Protein AF-A0A2W7IE14-F1 (afdb_monomer_lite)

Sequence (173 aa):
MTRTLTLALAVLSLSACSGGDEFAPWGPRGVMAPEGSLTVSRITGGPATEPPLLPEPGNVWPVEEAPRATLMNPDQQDRAVSPRVGSSSPPPPLPEARPLSRTSPPVPPIANSPPAPRTEGRVLPGGGVITEGPPGAQTYITPGGGTGVAVPQGPTTILLGPDGQVRTVPTPR

pLDDT: mean 75.67, std 13.32, range [44.97, 95.06]

Secondary structure (DSSP, 8-state):
--SSHHHHHHHHGGGGGS---S--TTS-----PPTT-HHHHHHTT----PPPPPPPSS--SPPPPP-PPPTT-THHHHHHS-------PPPPPPPP-------PPPPPPPP-PPPPPP-TTPBPTTS-EEE---TT-EEEE-TTS-EEEEEEETTEEEEE-TTS-EEEEEPP-

Radius of gyration: 32.83 Å; chains: 1; bounding box: 91×40×80 Å

Foldseek 3Di:
DPVVVVVVVVVVVVVPPDDDQDDDPPGPPPPPPPPPPLVVCVVVVHDNDDPDDDDDPDPPDDDPDDDDQDPVHVVVVVVVDDPPPDDPDPDDPDPDDDPPPDDDPPDPPDPCDDPDDDQAQPAFDQGWGWHDDDVQKTWIAHPVRWIWIWGDDDQWIWTQTPVRDIDIGGDDD

Structure (mmCIF, N/CA/C/O backbone):
data_AF-A0A2W7IE14-F1
#
_entry.id   AF-A0A2W7IE14-F1
#
loop_
_atom_site.group_PDB
_atom_site.id
_atom_site.type_symbol
_atom_site.label_atom_id
_atom_site.label_alt_id
_atom_site.label_comp_id
_atom_site.label_asym_id
_atom_site.label_entity_id
_atom_site.label_seq_id
_atom_site.pdbx_PDB_ins_code
_atom_site.Cartn_x
_atom_site.Cartn_y
_atom_site.Cartn_z
_atom_site.occupancy
_atom_site.B_iso_or_equiv
_atom_site.auth_seq_id
_atom_site.auth_comp_id
_atom_site.auth_asym_id
_atom_site.auth_atom_id
_atom_site.pdbx_PDB_model_num
ATOM 1 N N . MET A 1 1 ? 69.626 -16.927 -28.308 1.00 56.31 1 MET A N 1
ATOM 2 C CA . MET A 1 1 ? 69.396 -16.342 -26.965 1.00 56.31 1 MET A CA 1
ATOM 3 C C . MET A 1 1 ? 68.306 -15.254 -26.984 1.00 56.31 1 MET A C 1
ATOM 5 O O . MET A 1 1 ? 68.447 -14.236 -26.332 1.00 56.31 1 MET A O 1
ATOM 9 N N . THR A 1 2 ? 67.197 -15.449 -27.707 1.00 53.47 2 THR A N 1
ATOM 10 C CA . THR A 1 2 ? 66.161 -14.405 -27.914 1.00 53.47 2 THR A CA 1
ATOM 11 C C . THR A 1 2 ? 64.746 -14.848 -27.531 1.00 53.47 2 THR A C 1
ATOM 13 O O . THR A 1 2 ? 63.824 -14.045 -27.568 1.00 53.47 2 THR A O 1
ATOM 16 N N . ARG A 1 3 ? 64.559 -16.112 -27.124 1.00 52.03 3 ARG A N 1
ATOM 17 C CA . ARG A 1 3 ? 63.240 -16.683 -26.791 1.00 52.03 3 ARG A CA 1
ATOM 18 C C . ARG A 1 3 ? 62.812 -16.502 -25.333 1.00 52.03 3 ARG A C 1
ATOM 20 O O . ARG A 1 3 ? 61.632 -16.620 -25.037 1.00 52.03 3 ARG A O 1
ATOM 27 N N . THR A 1 4 ? 63.736 -16.198 -24.428 1.00 53.97 4 THR A N 1
ATOM 28 C CA . THR A 1 4 ? 63.437 -16.011 -22.999 1.00 53.97 4 THR A CA 1
ATOM 29 C C . THR A 1 4 ? 62.889 -14.620 -22.675 1.00 53.97 4 THR A C 1
ATOM 31 O O . THR A 1 4 ? 62.187 -14.466 -21.683 1.00 53.97 4 THR A O 1
ATOM 34 N N . LEU A 1 5 ? 63.141 -13.616 -23.523 1.00 54.03 5 LEU A N 1
ATOM 35 C CA . LEU A 1 5 ? 62.709 -12.236 -23.268 1.00 54.03 5 LEU A CA 1
ATOM 36 C C . LEU A 1 5 ? 61.197 -12.033 -23.491 1.00 54.03 5 LEU A C 1
ATOM 38 O O . LEU A 1 5 ? 60.576 -11.198 -22.844 1.00 54.03 5 LEU A O 1
ATOM 42 N N . THR A 1 6 ? 60.585 -12.815 -24.382 1.00 54.84 6 THR A N 1
ATOM 43 C CA . THR A 1 6 ? 59.173 -12.647 -24.767 1.00 54.84 6 THR A CA 1
ATOM 44 C C . THR A 1 6 ? 58.202 -13.163 -23.702 1.00 54.84 6 THR A C 1
ATOM 46 O O . THR A 1 6 ? 57.079 -12.681 -23.609 1.00 54.84 6 THR A O 1
ATOM 49 N N . LEU A 1 7 ? 58.637 -14.109 -22.864 1.00 56.72 7 LEU A N 1
ATOM 50 C CA . LEU A 1 7 ? 57.785 -14.727 -21.843 1.00 56.72 7 LEU A CA 1
ATOM 51 C C . LEU A 1 7 ? 57.691 -13.868 -20.570 1.00 56.72 7 LEU A C 1
ATOM 53 O O . LEU A 1 7 ? 56.646 -13.836 -19.932 1.00 56.72 7 LEU A O 1
ATOM 57 N N . ALA A 1 8 ? 58.733 -13.092 -20.253 1.00 57.03 8 ALA A N 1
ATOM 58 C CA . ALA A 1 8 ? 58.720 -12.168 -19.116 1.00 57.03 8 ALA A CA 1
ATOM 59 C C . ALA A 1 8 ? 57.788 -10.958 -19.338 1.00 57.03 8 ALA A C 1
ATOM 61 O O . ALA A 1 8 ? 57.172 -10.472 -18.392 1.00 57.03 8 ALA A O 1
ATOM 62 N N . LEU A 1 9 ? 57.629 -10.503 -20.587 1.00 55.44 9 LEU A N 1
ATOM 63 C CA . LEU A 1 9 ? 56.775 -9.354 -20.913 1.00 55.44 9 LEU A CA 1
ATOM 64 C C . LEU A 1 9 ? 55.274 -9.699 -20.870 1.00 55.44 9 LEU A C 1
ATOM 66 O O . LEU A 1 9 ? 54.461 -8.850 -20.517 1.00 55.44 9 LEU A O 1
ATOM 70 N N . ALA A 1 10 ? 54.907 -10.948 -21.178 1.00 57.31 10 ALA A N 1
ATOM 71 C CA . ALA A 1 10 ? 53.517 -11.408 -21.136 1.00 57.31 10 ALA A CA 1
ATOM 72 C C . ALA A 1 10 ? 52.995 -11.627 -19.704 1.00 57.31 10 ALA A C 1
ATOM 74 O O . ALA A 1 10 ? 51.796 -11.526 -19.466 1.00 57.31 10 ALA A O 1
ATOM 75 N N . VAL A 1 11 ? 53.881 -11.899 -18.739 1.00 59.50 11 VAL A N 1
ATOM 76 C CA . VAL A 1 11 ? 53.487 -12.065 -17.330 1.00 59.50 11 VAL A CA 1
ATOM 77 C C . VAL A 1 11 ? 53.293 -10.709 -16.641 1.00 59.50 11 VAL A C 1
ATOM 79 O O . VAL A 1 11 ? 52.402 -10.583 -15.806 1.00 59.50 11 VAL A O 1
ATOM 82 N N . LEU A 1 12 ? 54.037 -9.663 -17.029 1.00 57.69 12 LEU A N 1
ATOM 83 C CA . LEU A 1 12 ? 53.848 -8.322 -16.454 1.00 57.69 12 LEU A CA 1
ATOM 84 C C . LEU A 1 12 ? 52.561 -7.620 -16.922 1.00 57.69 12 LEU A C 1
ATOM 86 O O . LEU A 1 12 ? 52.025 -6.801 -16.180 1.00 57.69 12 LEU A O 1
ATOM 90 N N . SER A 1 13 ? 52.039 -7.925 -18.114 1.00 57.72 13 SER A N 1
ATOM 91 C CA . SER A 1 13 ? 50.829 -7.266 -18.627 1.00 57.72 13 SER A CA 1
ATOM 92 C C . SER A 1 13 ? 49.519 -7.825 -18.058 1.00 57.72 13 SER A C 1
ATOM 94 O O . SER A 1 13 ? 48.502 -7.138 -18.126 1.00 57.72 13 SER A O 1
ATOM 96 N N . LEU A 1 14 ? 49.525 -9.016 -17.442 1.00 56.53 14 LEU A N 1
ATOM 97 C CA . LEU A 1 14 ? 48.335 -9.575 -16.784 1.00 56.53 14 LEU A CA 1
ATOM 98 C C . LEU A 1 14 ? 48.123 -9.073 -15.342 1.00 56.53 14 LEU A C 1
ATOM 100 O O . LEU A 1 14 ? 47.024 -9.222 -14.816 1.00 56.53 14 LEU A O 1
ATOM 104 N N . SER A 1 15 ? 49.113 -8.433 -14.711 1.00 55.53 15 SER A N 1
ATOM 105 C CA . SER A 1 15 ? 48.977 -7.898 -13.341 1.00 55.53 15 SER A CA 1
ATOM 106 C C . SER A 1 15 ? 48.329 -6.510 -13.253 1.00 55.53 15 SER A C 1
ATOM 108 O O . SER A 1 15 ? 48.124 -6.011 -12.152 1.00 55.53 15 SER A O 1
ATOM 110 N N . ALA A 1 16 ? 47.977 -5.872 -14.373 1.00 54.25 16 ALA A N 1
ATOM 111 C CA . ALA A 1 16 ? 47.431 -4.509 -14.371 1.00 54.25 16 ALA A CA 1
ATOM 112 C C . ALA A 1 16 ? 45.894 -4.428 -14.235 1.00 54.25 16 ALA A C 1
ATOM 114 O O . ALA A 1 16 ? 45.333 -3.342 -14.347 1.00 54.25 16 ALA A O 1
ATOM 115 N N . CYS A 1 17 ? 45.198 -5.549 -14.005 1.00 58.03 17 CYS A N 1
ATOM 116 C CA . CYS A 1 17 ? 43.729 -5.590 -13.929 1.00 58.03 17 CYS A CA 1
ATOM 117 C C . CYS A 1 17 ? 43.186 -6.143 -12.596 1.00 58.03 17 CYS A C 1
ATOM 119 O O . CYS A 1 17 ? 42.070 -6.651 -12.543 1.00 58.03 17 CYS A O 1
ATOM 121 N N . SER A 1 18 ? 43.959 -6.051 -11.510 1.00 55.62 18 SER A N 1
ATOM 122 C CA . SER A 1 18 ? 43.455 -6.252 -10.144 1.00 55.62 18 SER A CA 1
ATOM 123 C C . SER A 1 18 ? 43.381 -4.900 -9.434 1.00 55.62 18 SER A C 1
ATOM 125 O O . SER A 1 18 ? 44.402 -4.239 -9.254 1.00 55.62 18 SER A O 1
ATOM 127 N N . GLY A 1 19 ? 42.154 -4.488 -9.114 1.00 54.06 19 GLY A N 1
ATOM 128 C CA . GLY A 1 19 ? 41.753 -3.140 -8.719 1.00 54.06 19 GLY A CA 1
ATOM 129 C C . GLY A 1 19 ? 42.511 -2.543 -7.537 1.00 54.06 19 GLY A C 1
ATOM 130 O O . GLY A 1 19 ? 42.608 -3.137 -6.467 1.00 54.06 19 GLY A O 1
ATOM 131 N N . GLY A 1 20 ? 43.005 -1.324 -7.742 1.00 51.69 20 GLY A N 1
ATOM 132 C CA . GLY A 1 20 ? 43.444 -0.430 -6.681 1.00 51.69 20 GLY A CA 1
ATOM 133 C C . GLY A 1 20 ? 42.314 0.521 -6.298 1.00 51.69 20 GLY A C 1
ATOM 134 O O . GLY A 1 20 ? 42.311 1.658 -6.754 1.00 51.69 20 GLY A O 1
ATOM 135 N N . ASP A 1 21 ? 41.383 0.067 -5.458 1.00 54.28 21 ASP A N 1
ATOM 136 C CA . ASP A 1 21 ? 40.345 0.923 -4.851 1.00 54.28 21 ASP A CA 1
ATOM 137 C C . ASP A 1 21 ? 40.723 1.399 -3.429 1.00 54.28 21 ASP A C 1
ATOM 139 O O . ASP A 1 21 ? 39.923 2.017 -2.731 1.00 54.28 21 ASP A O 1
ATOM 143 N N . GLU A 1 22 ? 41.951 1.137 -2.965 1.00 57.59 22 GLU A N 1
ATOM 144 C CA . GLU A 1 22 ? 42.244 1.137 -1.522 1.00 57.59 22 GLU A CA 1
ATOM 145 C C . GLU A 1 22 ? 42.882 2.422 -0.954 1.00 57.59 22 GLU A C 1
ATOM 147 O O . GLU A 1 22 ? 43.080 2.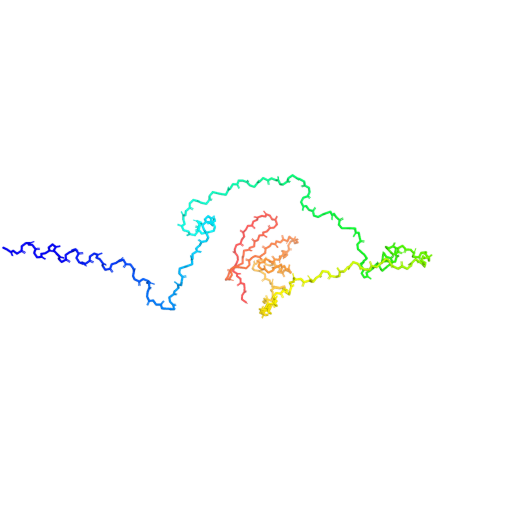517 0.254 1.00 57.59 22 GLU A O 1
ATOM 152 N N . PHE A 1 23 ? 43.187 3.450 -1.758 1.00 56.75 23 PHE A N 1
ATOM 153 C CA . PHE A 1 23 ? 43.997 4.585 -1.265 1.00 56.75 23 PHE A CA 1
ATOM 154 C C . PHE A 1 23 ? 43.473 5.994 -1.577 1.00 56.75 23 PHE A C 1
ATOM 156 O O . PHE A 1 23 ? 44.249 6.938 -1.717 1.00 56.75 23 PHE A O 1
ATOM 163 N N . ALA A 1 24 ? 42.153 6.181 -1.632 1.00 66.44 24 ALA A N 1
ATOM 164 C CA . ALA A 1 24 ? 41.563 7.516 -1.539 1.00 66.44 24 ALA A CA 1
ATOM 165 C C . ALA A 1 24 ? 40.942 7.712 -0.141 1.00 66.44 24 ALA A C 1
ATOM 167 O O . ALA A 1 24 ? 40.013 6.983 0.202 1.00 66.44 24 ALA A O 1
ATOM 168 N N . PRO A 1 25 ? 41.351 8.724 0.656 1.00 66.19 25 PRO A N 1
ATOM 169 C CA . PRO A 1 25 ? 40.732 9.011 1.961 1.00 66.19 25 PRO A CA 1
ATOM 170 C C . PRO A 1 25 ? 39.257 9.461 1.865 1.00 66.19 25 PRO A C 1
ATOM 172 O O . PRO A 1 25 ? 38.588 9.620 2.884 1.00 66.19 25 PRO A O 1
ATOM 175 N N . TRP A 1 26 ? 38.754 9.622 0.639 1.00 72.44 26 TRP A N 1
ATOM 176 C CA . TRP A 1 26 ? 37.378 9.973 0.276 1.00 72.44 26 TRP A CA 1
ATOM 177 C C . TRP A 1 26 ? 36.708 8.894 -0.587 1.00 72.44 26 TRP A C 1
ATOM 179 O O . TRP A 1 26 ? 35.610 9.113 -1.095 1.00 72.44 26 TRP A O 1
ATOM 189 N N . GLY A 1 27 ? 37.383 7.762 -0.812 1.00 61.62 27 GLY A N 1
ATOM 190 C CA . GLY A 1 27 ? 36.828 6.647 -1.567 1.00 61.62 27 GLY A CA 1
ATOM 191 C C . GLY A 1 27 ? 35.608 6.065 -0.850 1.00 61.62 27 GLY A C 1
ATOM 192 O O . GLY A 1 27 ? 35.497 6.192 0.377 1.00 61.62 27 GLY A O 1
ATOM 193 N N . PRO A 1 28 ? 34.671 5.445 -1.586 1.00 62.12 28 PRO A N 1
ATOM 194 C CA . PRO A 1 28 ? 33.544 4.766 -0.973 1.00 62.12 28 PRO A CA 1
ATOM 195 C C . PRO A 1 28 ? 34.094 3.721 -0.000 1.00 62.12 28 PRO A C 1
ATOM 197 O O . PRO A 1 28 ? 34.699 2.733 -0.407 1.00 62.12 28 PRO A O 1
ATOM 200 N N . ARG A 1 29 ? 33.911 3.949 1.306 1.00 66.06 29 ARG A N 1
ATOM 201 C CA . ARG A 1 29 ? 34.144 2.903 2.302 1.00 66.06 29 ARG A CA 1
ATOM 202 C C . ARG A 1 29 ? 33.253 1.746 1.887 1.00 66.06 29 ARG A C 1
ATOM 204 O O . ARG A 1 29 ? 32.042 1.948 1.790 1.00 66.06 29 ARG A O 1
ATOM 211 N N . GLY A 1 30 ? 33.852 0.592 1.585 1.00 63.84 30 GLY A N 1
ATOM 212 C CA . GLY A 1 30 ? 33.109 -0.601 1.200 1.00 63.84 30 GLY A CA 1
ATOM 213 C C . GLY A 1 30 ? 31.935 -0.765 2.154 1.00 63.84 30 GLY A C 1
ATOM 214 O O . GLY A 1 30 ? 32.127 -0.813 3.370 1.00 63.84 30 GLY A O 1
ATOM 215 N N . VAL A 1 31 ? 30.714 -0.727 1.615 1.00 68.94 31 VAL A N 1
ATOM 216 C CA . VAL A 1 31 ? 29.509 -0.923 2.415 1.00 68.94 31 VAL A CA 1
ATOM 217 C C . VAL A 1 31 ? 29.573 -2.368 2.873 1.00 68.94 31 VAL A C 1
ATOM 219 O O . VAL A 1 31 ? 29.261 -3.283 2.116 1.00 68.94 31 VAL A O 1
ATOM 222 N N . MET A 1 32 ? 30.069 -2.572 4.089 1.00 74.50 32 MET A N 1
ATOM 223 C CA . MET A 1 32 ? 30.147 -3.886 4.696 1.00 74.50 32 MET A CA 1
ATOM 224 C C . MET A 1 32 ? 28.711 -4.301 5.001 1.00 74.50 32 MET A C 1
ATOM 226 O O . MET A 1 32 ? 28.106 -3.888 5.990 1.00 74.50 32 MET A O 1
ATOM 230 N N . ALA A 1 33 ? 28.125 -5.025 4.055 1.00 78.12 33 ALA A N 1
ATOM 231 C CA . ALA A 1 33 ? 26.819 -5.624 4.201 1.00 78.12 33 ALA A CA 1
ATOM 232 C C . ALA A 1 33 ? 26.808 -6.514 5.454 1.00 78.12 33 ALA A C 1
ATOM 234 O O . ALA A 1 33 ? 27.746 -7.292 5.638 1.00 78.12 33 ALA A O 1
ATOM 235 N N . PRO A 1 34 ? 25.761 -6.446 6.294 1.00 83.06 34 PRO A N 1
ATOM 236 C CA . PRO A 1 34 ? 25.588 -7.401 7.377 1.00 83.06 34 PRO A CA 1
ATOM 237 C C . PRO A 1 34 ? 25.609 -8.828 6.824 1.00 83.06 34 PRO A C 1
ATOM 239 O O . PRO A 1 34 ? 24.892 -9.135 5.862 1.00 83.06 34 PRO A O 1
ATOM 242 N N . GLU A 1 35 ? 26.425 -9.688 7.431 1.00 79.00 35 GLU A N 1
ATOM 243 C CA . GLU A 1 35 ? 26.457 -11.110 7.100 1.00 79.00 35 GLU A CA 1
ATOM 244 C C . GLU A 1 35 ? 25.047 -11.700 7.266 1.00 79.00 35 GLU A C 1
ATOM 246 O O . GLU A 1 35 ? 24.358 -11.437 8.252 1.00 79.00 35 GLU A O 1
ATOM 251 N N . GLY A 1 36 ? 24.578 -12.442 6.262 1.00 82.19 36 GLY A N 1
ATOM 252 C CA . GLY A 1 36 ? 23.233 -13.029 6.264 1.00 82.19 36 GLY A CA 1
ATOM 253 C C . GLY A 1 36 ? 22.098 -12.105 5.801 1.00 82.19 36 GLY A C 1
ATOM 254 O O . GLY A 1 36 ? 20.937 -12.507 5.849 1.00 82.19 36 GLY A O 1
ATOM 255 N N . SER A 1 37 ? 22.380 -10.892 5.308 1.00 86.38 37 SER A N 1
ATOM 256 C CA . SER A 1 37 ? 21.334 -10.057 4.702 1.00 86.38 37 SER A CA 1
ATOM 257 C C . SER A 1 37 ? 20.763 -10.712 3.435 1.00 86.38 37 SER A C 1
ATOM 259 O O . SER A 1 37 ? 21.435 -10.825 2.402 1.00 86.38 37 SER A O 1
ATOM 261 N N . LEU A 1 38 ? 19.484 -11.103 3.489 1.00 87.25 38 LEU A N 1
ATOM 26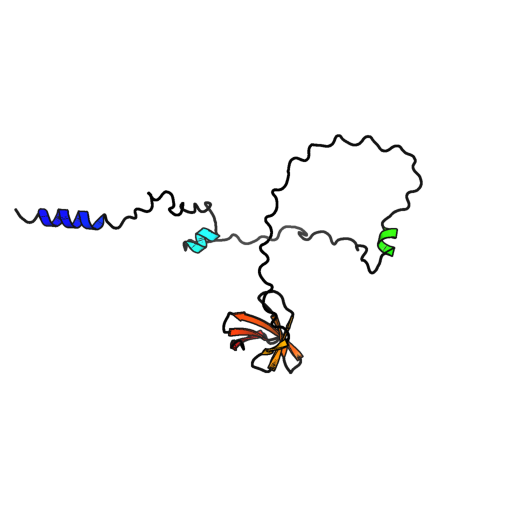2 C CA . LEU A 1 38 ? 18.746 -11.618 2.328 1.00 87.25 38 LEU A CA 1
ATOM 263 C C . LEU A 1 38 ? 18.695 -10.586 1.197 1.00 87.25 38 LEU A C 1
ATOM 265 O O . LEU A 1 38 ? 18.796 -10.945 0.029 1.00 87.25 38 LEU A O 1
ATOM 269 N N . THR A 1 39 ? 18.590 -9.298 1.531 1.00 85.06 39 THR A N 1
ATOM 270 C CA . THR A 1 39 ? 18.599 -8.207 0.548 1.00 85.06 39 THR A CA 1
ATOM 271 C C . THR A 1 39 ? 19.919 -8.156 -0.211 1.00 85.06 39 THR A C 1
ATOM 273 O O . THR A 1 39 ? 19.919 -8.050 -1.433 1.00 85.06 39 THR A O 1
ATOM 276 N N . VAL A 1 40 ? 21.043 -8.293 0.493 1.00 87.75 40 VAL A N 1
ATOM 277 C CA . VAL A 1 40 ? 22.371 -8.302 -0.135 1.00 87.75 40 VAL A CA 1
ATOM 278 C C . VAL A 1 40 ? 22.528 -9.544 -1.001 1.00 87.75 40 VAL A C 1
ATOM 280 O O . VAL A 1 40 ? 22.949 -9.420 -2.143 1.00 87.75 40 VAL A O 1
ATOM 283 N N . SER A 1 41 ? 22.092 -10.706 -0.507 1.00 88.31 41 SER A N 1
ATOM 284 C CA . SER A 1 41 ? 22.107 -11.962 -1.269 1.00 88.31 41 SER A CA 1
ATOM 285 C C . SER A 1 41 ? 21.298 -11.857 -2.567 1.00 88.31 41 SER A C 1
ATOM 287 O O . SER A 1 41 ? 21.746 -12.328 -3.606 1.00 88.31 41 SER A O 1
ATOM 289 N N . ARG A 1 42 ? 20.141 -11.177 -2.546 1.00 87.50 42 ARG A N 1
ATOM 290 C CA . ARG A 1 42 ? 19.330 -10.912 -3.750 1.00 87.50 42 ARG A CA 1
ATOM 291 C C . ARG A 1 42 ? 20.051 -9.995 -4.742 1.00 87.50 42 ARG A C 1
ATOM 293 O O . ARG A 1 42 ? 20.007 -10.251 -5.940 1.00 87.50 42 ARG A O 1
ATOM 300 N N . ILE A 1 43 ? 20.718 -8.947 -4.257 1.00 85.75 43 ILE A N 1
ATOM 301 C CA . ILE A 1 43 ? 21.439 -7.979 -5.102 1.00 85.75 43 ILE A CA 1
ATOM 302 C C . ILE A 1 43 ? 22.681 -8.612 -5.742 1.00 85.75 43 ILE A C 1
ATOM 304 O O . ILE A 1 43 ? 22.984 -8.333 -6.898 1.00 85.75 43 ILE A O 1
ATOM 308 N N . THR A 1 44 ? 23.388 -9.482 -5.019 1.00 88.81 44 THR A N 1
ATOM 309 C CA . THR A 1 44 ? 24.603 -10.152 -5.509 1.00 88.81 44 THR A CA 1
ATOM 310 C C . THR A 1 44 ? 24.318 -11.397 -6.354 1.00 88.81 44 THR A C 1
ATOM 312 O O . THR A 1 44 ? 25.257 -12.050 -6.805 1.00 88.81 44 THR A O 1
ATOM 315 N N . GLY A 1 45 ? 23.044 -11.735 -6.589 1.00 89.06 45 GLY A N 1
ATOM 316 C CA . GLY A 1 45 ? 22.642 -12.919 -7.356 1.00 89.06 45 GLY A CA 1
ATOM 317 C C . GLY A 1 45 ? 22.822 -14.244 -6.607 1.00 89.06 45 GLY A C 1
ATOM 318 O O . GLY A 1 45 ? 22.810 -15.308 -7.224 1.00 89.06 45 GLY A O 1
ATOM 319 N N . GLY A 1 46 ? 23.001 -14.195 -5.287 1.00 89.62 46 GLY A N 1
ATOM 320 C CA . GLY A 1 46 ? 23.057 -15.372 -4.431 1.00 89.62 46 GLY A CA 1
ATOM 321 C C . GLY A 1 46 ? 21.676 -16.002 -4.188 1.00 89.62 46 GLY A C 1
ATOM 322 O O . GLY A 1 46 ? 20.638 -15.357 -4.364 1.00 89.62 46 GLY A O 1
ATOM 323 N N . PRO A 1 47 ? 21.635 -17.271 -3.747 1.00 84.69 47 PRO A N 1
ATOM 324 C CA . PRO A 1 47 ? 20.387 -17.940 -3.403 1.00 84.69 47 PRO A CA 1
ATOM 325 C C . PRO A 1 47 ? 19.781 -17.326 -2.131 1.00 84.69 47 PRO A C 1
ATOM 327 O O . PRO A 1 47 ? 20.296 -17.505 -1.031 1.00 84.69 47 PRO A O 1
ATOM 330 N N . ALA A 1 48 ? 18.659 -16.620 -2.266 1.00 87.19 48 ALA A N 1
ATOM 331 C CA . ALA A 1 48 ? 17.894 -16.084 -1.141 1.00 87.19 48 ALA A CA 1
ATOM 332 C C . ALA A 1 48 ? 16.720 -17.020 -0.817 1.00 87.19 48 ALA A C 1
ATOM 334 O O . ALA A 1 48 ? 15.609 -16.824 -1.306 1.00 87.19 48 ALA A O 1
ATOM 335 N N . THR A 1 49 ? 16.978 -18.062 -0.020 1.00 88.56 49 THR A N 1
ATOM 336 C CA . THR A 1 49 ? 15.917 -18.950 0.482 1.00 88.56 49 THR A CA 1
ATOM 337 C C . THR A 1 49 ? 15.365 -18.375 1.777 1.00 88.56 49 THR A C 1
ATOM 339 O O . THR A 1 49 ? 16.050 -18.358 2.797 1.00 88.56 49 THR A O 1
ATOM 342 N N . GLU A 1 50 ? 14.134 -17.884 1.727 1.00 86.50 50 GLU A N 1
ATOM 343 C CA . GLU A 1 50 ? 13.405 -17.426 2.905 1.00 86.50 50 GLU A CA 1
ATOM 344 C C . GLU A 1 50 ? 12.608 -18.609 3.478 1.00 86.50 50 GLU A C 1
ATOM 346 O O . GLU A 1 50 ? 11.898 -19.277 2.717 1.00 86.50 50 GLU A O 1
ATOM 351 N N . PRO A 1 51 ? 12.743 -18.933 4.777 1.00 87.12 51 PRO A N 1
ATOM 352 C CA . PRO A 1 51 ? 11.917 -19.964 5.387 1.00 87.12 51 PRO A CA 1
ATOM 353 C C . PRO A 1 51 ? 10.435 -19.565 5.297 1.00 87.12 51 PRO A C 1
ATOM 355 O O . PRO A 1 51 ? 10.114 -18.377 5.364 1.00 87.12 51 PRO A O 1
ATOM 358 N N . PRO A 1 52 ? 9.517 -20.534 5.148 1.00 89.94 52 PRO A N 1
ATOM 359 C CA . PRO A 1 52 ? 8.095 -20.231 5.075 1.00 89.94 52 PRO A CA 1
ATOM 360 C C . PRO A 1 52 ? 7.636 -19.537 6.360 1.00 89.94 52 PRO A C 1
ATOM 362 O O . PRO A 1 52 ? 7.970 -19.974 7.464 1.00 89.94 52 PRO A O 1
ATOM 365 N N . LEU A 1 53 ? 6.851 -18.469 6.210 1.00 87.81 53 LEU A N 1
ATOM 366 C CA . LEU A 1 53 ? 6.229 -17.789 7.341 1.00 87.81 53 LEU A CA 1
ATOM 367 C C . LEU A 1 53 ? 5.260 -18.758 8.024 1.00 87.81 53 LEU A C 1
ATOM 369 O O . LEU A 1 53 ? 4.339 -19.281 7.394 1.00 87.81 53 LEU A O 1
ATOM 373 N N . LEU A 1 54 ? 5.478 -19.004 9.313 1.00 91.75 54 LEU A N 1
ATOM 374 C CA . LEU A 1 54 ? 4.534 -19.742 10.141 1.00 91.75 54 LEU A CA 1
ATOM 375 C C . LEU A 1 54 ? 3.509 -18.755 10.714 1.00 91.75 54 LEU A C 1
ATOM 377 O O . LEU A 1 54 ? 3.897 -17.652 11.103 1.00 91.75 54 LEU A O 1
ATOM 381 N N . PRO A 1 55 ? 2.217 -19.118 10.781 1.00 88.00 55 PRO A N 1
ATOM 382 C CA . PRO A 1 55 ? 1.240 -18.291 11.471 1.00 88.00 55 PRO A CA 1
ATOM 383 C C . PRO A 1 55 ? 1.619 -18.203 12.951 1.00 88.00 55 PRO A C 1
ATOM 385 O O . PRO A 1 55 ? 1.868 -19.225 13.596 1.00 88.00 55 PRO A O 1
ATOM 388 N N . GLU A 1 56 ? 1.658 -16.988 13.494 1.00 86.19 56 GLU A N 1
ATOM 389 C CA . GLU A 1 56 ? 1.846 -16.814 14.930 1.00 86.19 56 GLU A CA 1
ATOM 390 C C . GLU A 1 56 ? 0.624 -17.387 15.667 1.00 86.19 56 GLU A C 1
ATOM 392 O O . GLU A 1 56 ? -0.517 -17.073 15.312 1.00 86.19 56 GLU A O 1
ATOM 397 N N . PRO A 1 57 ? 0.820 -18.264 16.666 1.00 88.19 57 PRO A N 1
ATOM 398 C CA . PRO A 1 57 ? -0.291 -18.818 17.418 1.00 88.19 57 PRO A CA 1
ATOM 399 C C . PRO A 1 57 ? -0.926 -17.721 18.277 1.00 88.19 57 PRO A C 1
ATOM 401 O O . PRO A 1 57 ? -0.367 -17.305 19.289 1.00 88.19 57 PRO A O 1
ATOM 404 N N . GLY A 1 58 ? -2.119 -17.276 17.889 1.00 88.88 58 GLY A N 1
ATOM 405 C CA . GLY A 1 58 ? -2.925 -16.336 18.662 1.00 88.88 58 GLY A CA 1
ATOM 406 C C . GLY A 1 58 ? -3.445 -15.166 17.838 1.00 88.88 58 GLY A C 1
ATOM 407 O O . GLY A 1 58 ? -3.211 -15.055 16.636 1.00 88.88 58 GLY A O 1
ATOM 408 N N . ASN A 1 59 ? -4.188 -14.285 18.504 1.00 86.12 59 ASN A N 1
ATOM 409 C CA . ASN A 1 59 ? -4.595 -13.021 17.913 1.00 86.12 59 ASN A CA 1
ATOM 410 C C . ASN A 1 59 ? -3.440 -12.022 18.062 1.00 86.12 59 ASN A C 1
ATOM 412 O O . ASN A 1 59 ? -3.258 -11.439 19.127 1.00 86.12 59 ASN A O 1
ATOM 416 N N . VAL A 1 60 ? -2.648 -11.862 17.003 1.00 85.06 60 VAL A N 1
ATOM 417 C CA . VAL A 1 60 ? -1.605 -10.823 16.898 1.00 85.06 60 VAL A CA 1
ATOM 418 C C . VAL A 1 60 ? -2.184 -9.422 16.745 1.00 85.06 60 VAL A C 1
ATOM 420 O O . VAL A 1 60 ? -1.475 -8.431 16.928 1.00 85.06 60 VAL A O 1
ATOM 423 N N . TRP A 1 61 ? -3.475 -9.318 16.426 1.00 83.06 61 TRP A N 1
ATOM 424 C CA . TRP A 1 61 ? -4.142 -8.032 16.428 1.00 83.06 61 TRP A CA 1
ATOM 425 C C . TRP A 1 61 ? -4.328 -7.547 17.863 1.00 83.06 61 TRP A C 1
ATOM 427 O O . TRP A 1 61 ? -4.696 -8.341 18.736 1.00 83.06 61 TRP A O 1
ATOM 437 N N . PRO A 1 62 ? -4.110 -6.244 18.119 1.00 80.69 62 PRO A N 1
ATOM 438 C CA . PRO A 1 62 ? -4.497 -5.646 19.382 1.00 80.69 62 PRO A CA 1
ATOM 439 C C . PRO A 1 62 ? -5.949 -6.001 19.683 1.00 80.69 62 PRO A C 1
ATOM 441 O O . PRO A 1 62 ? -6.781 -6.086 18.775 1.00 80.69 62 PRO A O 1
ATOM 444 N N . VAL A 1 63 ? -6.250 -6.208 20.962 1.00 86.75 63 VAL A N 1
ATOM 445 C CA . VAL A 1 63 ? -7.637 -6.346 21.403 1.00 86.75 63 VAL A CA 1
ATOM 446 C C . VAL A 1 63 ? -8.410 -5.129 20.899 1.00 86.75 63 VAL A C 1
ATOM 448 O O . VAL A 1 63 ? -7.899 -4.009 20.973 1.00 86.75 63 VAL A O 1
ATOM 451 N N . GLU A 1 64 ? -9.606 -5.369 20.357 1.00 87.50 64 GLU A N 1
ATOM 452 C CA . GLU A 1 64 ? -10.489 -4.306 19.886 1.00 87.50 64 GLU A CA 1
ATOM 453 C C . GLU A 1 64 ? -10.629 -3.252 20.983 1.00 87.50 64 GLU A C 1
ATOM 455 O O . GLU A 1 64 ? -10.985 -3.550 22.128 1.00 87.50 64 GLU A O 1
ATOM 460 N N . GLU A 1 65 ? -10.252 -2.023 20.648 1.00 80.81 65 GLU A N 1
ATOM 461 C CA . GLU A 1 65 ? -10.280 -0.941 21.608 1.00 80.81 65 GLU A CA 1
ATOM 462 C C . GLU A 1 65 ? -11.732 -0.587 21.939 1.00 80.81 65 GLU A C 1
ATOM 464 O O . GLU A 1 65 ? -12.579 -0.476 21.053 1.00 80.81 65 GLU A O 1
ATOM 469 N N . ALA A 1 66 ? -12.022 -0.400 23.228 1.00 83.00 66 ALA A N 1
ATOM 470 C CA . ALA A 1 66 ? -13.347 0.014 23.666 1.00 83.00 66 ALA A CA 1
ATOM 471 C C . ALA A 1 66 ? -13.766 1.334 22.981 1.00 83.00 66 ALA A C 1
ATOM 473 O O . ALA A 1 66 ? -12.904 2.175 22.702 1.00 83.00 66 ALA A O 1
ATOM 474 N N . PRO A 1 67 ? -15.075 1.558 22.743 1.00 81.12 67 PRO A N 1
ATOM 475 C CA . PRO A 1 67 ? -15.565 2.780 22.116 1.00 81.12 67 PRO A CA 1
ATOM 476 C C . PRO A 1 67 ? -15.002 4.027 22.800 1.00 81.12 67 PRO A C 1
ATOM 478 O O . PRO A 1 67 ? -15.261 4.283 23.978 1.00 81.12 67 PRO A O 1
ATOM 481 N N . ARG A 1 68 ? -14.202 4.797 22.059 1.00 79.81 68 ARG A N 1
ATOM 482 C CA . ARG A 1 68 ? -13.687 6.077 22.537 1.00 79.81 68 ARG A CA 1
ATOM 483 C C . ARG A 1 68 ? -14.765 7.139 22.385 1.00 79.81 68 ARG A C 1
ATOM 485 O O . ARG A 1 68 ? -15.458 7.191 21.368 1.00 79.81 68 ARG A O 1
ATOM 492 N N . ALA A 1 69 ? -14.836 8.038 23.361 1.00 86.56 69 ALA A N 1
ATOM 493 C CA . ALA A 1 69 ? -15.594 9.266 23.203 1.00 86.56 69 ALA A CA 1
ATOM 494 C C . ALA A 1 69 ? -15.057 10.027 21.978 1.00 86.56 69 ALA A C 1
ATOM 496 O O . ALA A 1 69 ? -13.861 10.307 21.875 1.00 86.56 69 ALA A O 1
ATOM 497 N N . THR A 1 70 ? -15.940 10.317 21.027 1.00 83.00 70 THR A N 1
ATOM 498 C CA . THR A 1 70 ? -15.633 11.159 19.866 1.00 83.00 70 THR A CA 1
ATOM 499 C C . THR A 1 70 ? -16.215 12.547 20.095 1.00 83.00 70 THR A C 1
ATOM 501 O O . THR A 1 70 ? -17.120 12.717 20.911 1.00 83.00 70 THR A O 1
ATOM 504 N N . LEU A 1 71 ? -15.754 13.546 19.336 1.00 79.31 71 LEU A N 1
ATOM 505 C CA . LEU A 1 71 ? -16.310 14.905 19.403 1.00 79.31 71 LEU A CA 1
ATOM 506 C C . LEU A 1 71 ? -17.829 14.944 19.138 1.00 79.31 71 LEU A C 1
ATOM 508 O O . LEU A 1 71 ? -18.511 15.862 19.578 1.00 79.31 71 LEU A O 1
ATOM 512 N N . MET A 1 72 ? -18.349 13.943 18.421 1.00 84.62 72 MET A N 1
ATOM 513 C CA . MET A 1 72 ? -19.765 13.804 18.084 1.00 84.62 72 MET A CA 1
ATOM 514 C C . MET A 1 72 ? -20.592 13.144 19.197 1.00 84.62 72 MET A C 1
ATOM 516 O O . MET A 1 72 ? -21.813 13.073 19.089 1.00 84.62 72 MET A O 1
ATOM 520 N N . ASN A 1 73 ? -19.940 12.623 20.241 1.00 79.38 73 ASN A N 1
ATOM 521 C CA . ASN A 1 73 ? -20.587 11.914 21.340 1.00 79.38 73 ASN A CA 1
ATOM 522 C C . ASN A 1 73 ? -19.882 12.203 22.685 1.00 79.38 73 ASN A C 1
ATOM 524 O O . ASN A 1 73 ? -19.259 11.304 23.264 1.00 79.38 73 ASN A O 1
ATOM 528 N N . PRO A 1 74 ? -19.938 13.462 23.171 1.00 79.38 74 PRO A N 1
ATOM 529 C CA . PRO A 1 74 ? -19.253 13.887 24.395 1.00 79.38 74 PRO A CA 1
ATOM 530 C C . PRO A 1 74 ? -19.767 13.159 25.645 1.00 79.38 74 PRO A C 1
ATOM 532 O O . PRO A 1 74 ? -18.988 12.882 26.552 1.00 79.38 74 PRO A O 1
ATOM 535 N N . ASP A 1 75 ? -21.035 12.744 25.661 1.00 79.75 75 ASP A N 1
ATOM 536 C CA . ASP A 1 75 ? -21.666 12.071 26.805 1.00 79.75 75 ASP A CA 1
ATOM 537 C C . ASP A 1 75 ? -21.007 10.721 27.159 1.00 79.75 75 ASP A C 1
ATOM 539 O O . ASP A 1 75 ? -21.143 10.219 28.279 1.00 79.75 75 ASP A O 1
ATOM 543 N N . GLN A 1 76 ? -20.280 10.096 26.221 1.00 76.69 76 GLN A N 1
ATOM 544 C CA . GLN A 1 76 ? -19.509 8.879 26.504 1.00 76.69 76 GLN A CA 1
ATOM 545 C C . GLN A 1 76 ? -18.272 9.146 27.368 1.00 76.69 76 GLN A C 1
ATOM 547 O O . GLN A 1 76 ? -17.831 8.245 28.082 1.00 76.69 76 GLN A O 1
ATOM 552 N N . GLN A 1 77 ? -17.742 10.372 27.352 1.00 77.06 77 GLN A N 1
ATOM 553 C CA . GLN A 1 77 ? -16.627 10.768 28.208 1.00 77.06 77 GLN A CA 1
ATOM 554 C C . GLN A 1 77 ? -17.055 10.799 29.679 1.00 77.06 77 GLN A C 1
ATOM 556 O O . GLN A 1 77 ? -16.340 10.280 30.534 1.00 77.06 77 GLN A O 1
ATOM 561 N N . ASP A 1 78 ? -18.252 11.312 29.964 1.00 70.69 78 ASP A N 1
ATOM 562 C CA . ASP A 1 78 ? -18.759 11.441 31.333 1.00 70.69 78 ASP A CA 1
ATOM 563 C C . ASP A 1 78 ? -19.143 10.091 31.950 1.00 70.69 78 ASP A C 1
ATOM 565 O O . ASP A 1 78 ? -18.978 9.885 33.150 1.00 70.69 78 ASP A O 1
ATOM 569 N N . ARG A 1 79 ? -19.586 9.119 31.139 1.00 67.12 79 ARG A N 1
ATOM 570 C CA . ARG A 1 79 ? -19.881 7.754 31.619 1.00 67.12 79 ARG A CA 1
ATOM 571 C C . ARG A 1 79 ? -18.634 6.949 31.979 1.00 67.12 79 ARG A C 1
ATOM 573 O O . ARG A 1 79 ? -18.718 6.061 32.824 1.00 67.12 79 ARG A O 1
ATOM 580 N N . ALA A 1 80 ? -17.496 7.237 31.348 1.00 62.22 80 ALA A N 1
ATOM 581 C CA . ALA A 1 80 ? -16.222 6.600 31.684 1.00 62.22 80 ALA A CA 1
ATOM 582 C C . ALA A 1 80 ? -15.629 7.139 33.000 1.00 62.22 80 ALA A C 1
ATOM 584 O O . ALA A 1 80 ? -14.787 6.487 33.621 1.00 62.22 80 ALA A O 1
ATOM 585 N N . VAL A 1 81 ? -16.084 8.309 33.458 1.00 60.97 81 VAL A N 1
ATOM 586 C CA . VAL A 1 81 ? -15.697 8.888 34.743 1.00 60.97 81 VAL A CA 1
ATOM 587 C C . VAL A 1 81 ? -16.683 8.408 35.804 1.00 60.97 81 VAL A C 1
ATOM 589 O O . VAL A 1 81 ? -17.712 9.023 36.063 1.00 60.97 81 VAL A O 1
ATOM 592 N N . SER A 1 82 ? -16.365 7.284 36.448 1.00 61.72 82 SER A N 1
ATOM 593 C CA . SER A 1 82 ? -17.100 6.853 37.641 1.00 61.72 82 SER A CA 1
ATOM 594 C C . SER A 1 82 ? -17.163 8.018 38.648 1.00 61.72 82 SER A C 1
ATOM 596 O O . SER A 1 82 ? -16.118 8.626 38.917 1.00 61.72 82 SER A O 1
ATOM 598 N N . PRO A 1 83 ? -18.337 8.351 39.225 1.00 57.19 83 PRO A N 1
ATOM 599 C CA . PRO A 1 83 ? -18.448 9.447 40.176 1.00 57.19 83 PRO A CA 1
ATOM 600 C C . PRO A 1 83 ? -17.518 9.162 41.354 1.00 57.19 83 PRO A C 1
ATOM 602 O O . PRO A 1 83 ? -17.665 8.156 42.051 1.00 57.19 83 PRO A O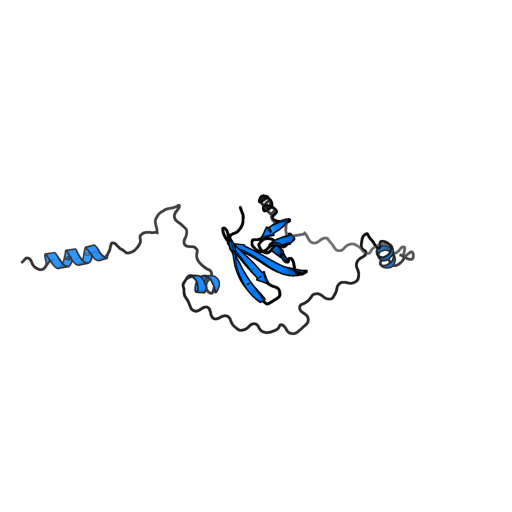 1
ATOM 605 N N . ARG A 1 84 ? -16.525 10.035 41.559 1.00 56.25 84 ARG A N 1
ATOM 606 C CA . ARG A 1 84 ? -15.687 10.023 42.761 1.00 56.25 84 ARG A CA 1
ATOM 607 C C . ARG A 1 84 ? -16.583 10.333 43.957 1.00 56.25 84 ARG A C 1
ATOM 609 O O . ARG A 1 84 ? -16.768 11.488 44.326 1.00 56.25 84 ARG A O 1
ATOM 616 N N . VAL A 1 85 ? -17.145 9.289 44.557 1.00 53.84 85 VAL A N 1
ATOM 617 C CA . VAL A 1 85 ? -17.707 9.345 45.905 1.00 53.84 85 VAL A CA 1
ATOM 618 C C . VAL A 1 85 ? -16.562 9.729 46.838 1.00 53.84 85 VAL A C 1
ATOM 620 O O . VAL A 1 85 ? -15.484 9.134 46.783 1.00 53.84 85 VAL A O 1
ATOM 623 N N . GLY A 1 86 ? -16.778 10.786 47.622 1.00 53.38 86 GLY A N 1
ATOM 624 C CA . GLY A 1 86 ? -15.771 11.414 48.468 1.00 53.38 86 GLY A CA 1
ATOM 625 C C . GLY A 1 86 ? -15.002 10.404 49.314 1.00 53.38 86 GLY A C 1
ATOM 626 O O . GLY A 1 86 ? -15.532 9.839 50.264 1.00 53.38 86 GLY A O 1
ATOM 627 N N . SER A 1 87 ? -13.731 10.218 48.978 1.00 44.97 87 SER A N 1
ATOM 628 C CA . SER A 1 87 ? -12.757 9.547 49.825 1.00 44.97 87 SER A CA 1
ATOM 629 C C . SER A 1 87 ? -11.651 10.551 50.103 1.00 44.97 87 SER A C 1
ATOM 631 O O . SER A 1 87 ? -10.745 10.747 49.293 1.00 44.97 87 SER A O 1
ATOM 633 N N . SER A 1 88 ? -11.754 11.226 51.247 1.00 55.19 88 SER A N 1
ATOM 634 C CA . SER A 1 88 ? -10.671 12.012 51.845 1.00 55.19 88 SER A CA 1
ATOM 635 C C . SER A 1 88 ? -9.609 11.076 52.432 1.00 55.19 88 SER A C 1
ATOM 637 O O . SER A 1 88 ? -9.282 11.156 53.613 1.00 5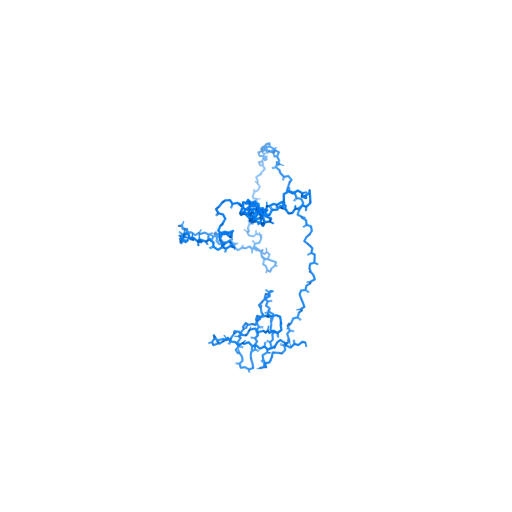5.19 88 SER A O 1
ATOM 639 N N . SER A 1 89 ? -9.098 10.146 51.626 1.00 59.34 89 SER A N 1
ATOM 640 C CA . SER A 1 89 ? -7.907 9.384 51.976 1.00 59.34 89 SER A CA 1
ATOM 641 C C . SER A 1 89 ? -6.698 10.131 51.409 1.00 59.34 89 SER A C 1
ATOM 643 O O . SER A 1 89 ? -6.689 10.426 50.208 1.00 59.34 89 SER A O 1
ATOM 645 N N . PRO A 1 90 ? -5.710 10.510 52.241 1.00 63.84 90 PRO A N 1
ATOM 646 C CA . PRO A 1 90 ? -4.500 11.146 51.746 1.00 63.84 90 PRO A CA 1
ATOM 647 C C . PRO A 1 90 ? -3.821 10.215 50.730 1.00 63.84 90 PRO A C 1
ATOM 649 O O . PRO A 1 90 ? -3.773 9.002 50.954 1.00 63.84 90 PRO A O 1
ATOM 652 N N . PRO A 1 91 ? -3.329 10.751 49.599 1.00 67.81 91 PRO A N 1
ATOM 653 C CA . PRO A 1 91 ? -2.695 9.931 48.579 1.00 67.81 91 PRO A CA 1
ATOM 654 C C . PRO A 1 91 ? -1.499 9.181 49.188 1.00 67.81 91 PRO A C 1
ATOM 656 O O . PRO A 1 91 ? -0.766 9.765 49.992 1.00 67.81 91 PRO A O 1
ATOM 659 N N . PRO A 1 92 ? -1.282 7.902 48.829 1.00 74.19 92 PRO A N 1
ATOM 660 C CA . PRO A 1 92 ? -0.072 7.199 49.230 1.00 74.19 92 PRO A CA 1
ATOM 661 C C . PRO A 1 92 ? 1.163 7.972 48.733 1.00 74.19 92 PRO A C 1
ATOM 663 O O . PRO A 1 92 ? 1.092 8.619 47.681 1.00 74.19 92 PRO A O 1
ATOM 666 N N . PRO A 1 93 ? 2.288 7.933 49.470 1.00 71.75 93 PRO A N 1
ATOM 667 C CA . PRO A 1 93 ? 3.509 8.607 49.053 1.00 71.75 93 PRO A CA 1
ATOM 668 C C . PRO A 1 93 ? 3.910 8.127 47.655 1.00 71.75 93 PRO A C 1
ATOM 670 O O . PRO A 1 93 ? 3.947 6.926 47.379 1.00 71.75 93 PRO A O 1
ATOM 673 N N . LEU A 1 94 ? 4.160 9.091 46.768 1.00 73.62 94 LEU A N 1
ATOM 674 C CA . LEU A 1 94 ? 4.581 8.838 45.395 1.00 73.62 94 LEU A CA 1
ATOM 675 C C . LEU A 1 94 ? 5.855 7.976 45.410 1.00 73.62 94 LEU A C 1
ATOM 677 O O . LEU A 1 94 ? 6.799 8.326 46.123 1.00 73.62 94 LEU A O 1
ATOM 681 N N . PRO A 1 95 ? 5.913 6.872 44.642 1.00 69.94 95 PRO A N 1
ATOM 682 C CA . PRO A 1 95 ? 7.155 6.139 44.470 1.00 69.94 95 PRO A CA 1
ATOM 683 C C . PRO A 1 95 ? 8.207 7.073 43.871 1.00 69.94 95 PRO A C 1
ATOM 685 O O . PRO A 1 95 ? 7.928 7.827 42.936 1.00 69.94 95 PRO A O 1
ATOM 688 N N . GLU A 1 96 ? 9.405 7.023 44.447 1.00 71.12 96 GLU A N 1
ATOM 689 C CA . GLU A 1 96 ? 10.548 7.843 44.068 1.00 71.12 96 GLU A CA 1
ATOM 690 C C . GLU A 1 96 ? 10.772 7.777 42.552 1.00 71.12 96 GLU A C 1
ATOM 692 O O . GLU A 1 96 ? 10.879 6.697 41.958 1.00 71.12 96 GLU A O 1
ATOM 697 N N . ALA A 1 97 ? 10.749 8.950 41.914 1.00 60.50 97 ALA A N 1
ATOM 698 C CA . ALA A 1 97 ? 10.840 9.073 40.472 1.00 60.50 97 ALA A CA 1
ATOM 699 C C . ALA A 1 97 ? 12.171 8.477 40.005 1.00 60.50 97 ALA A C 1
ATOM 701 O O . ALA A 1 97 ? 13.241 9.035 40.248 1.00 60.50 97 ALA A O 1
ATOM 702 N N . ARG A 1 98 ? 12.110 7.333 39.313 1.00 64.75 98 ARG A N 1
ATOM 703 C CA . ARG A 1 98 ? 13.279 6.811 38.603 1.00 64.75 98 ARG A CA 1
ATOM 704 C C . ARG A 1 98 ? 13.735 7.880 37.607 1.00 64.75 98 ARG A C 1
ATOM 706 O O . ARG A 1 98 ? 12.882 8.423 36.900 1.00 64.75 98 ARG A O 1
ATOM 713 N N . PRO A 1 99 ? 15.042 8.173 37.505 1.00 65.94 99 PRO A N 1
ATOM 714 C CA . PRO A 1 99 ? 15.527 9.079 36.479 1.00 65.94 99 PRO A CA 1
ATOM 715 C C . PRO A 1 99 ? 15.120 8.519 35.114 1.00 65.94 99 PRO A C 1
ATOM 717 O O . PRO A 1 99 ? 15.469 7.391 34.761 1.00 65.94 99 PRO A O 1
ATOM 720 N N . LEU A 1 100 ? 14.339 9.297 34.360 1.00 59.00 100 LEU A N 1
ATOM 721 C CA . LEU A 1 100 ? 13.974 8.991 32.982 1.00 59.00 100 LEU A CA 1
ATOM 722 C C . LEU A 1 100 ? 15.238 9.080 32.121 1.00 59.00 100 LEU A C 1
ATOM 724 O O . LEU A 1 100 ? 15.538 10.100 31.505 1.00 59.00 100 LEU A O 1
ATOM 728 N N . SER A 1 101 ? 16.012 8.001 32.081 1.00 60.22 101 SER A N 1
ATOM 729 C CA . SER A 1 101 ? 17.067 7.833 31.092 1.00 60.22 101 SER A CA 1
ATOM 730 C C . SER A 1 101 ? 16.437 7.522 29.739 1.00 60.22 101 SER A C 1
ATOM 732 O O . SER A 1 101 ? 16.236 6.354 29.406 1.00 60.22 101 SER A O 1
ATOM 734 N N . ARG A 1 102 ? 16.143 8.571 28.966 1.00 57.78 102 ARG A N 1
ATOM 735 C CA . ARG A 1 102 ? 16.496 8.705 27.540 1.00 57.78 102 ARG A CA 1
ATOM 736 C C . ARG A 1 102 ? 15.770 9.901 26.939 1.00 57.78 102 ARG A C 1
ATOM 738 O O . ARG A 1 102 ? 14.607 9.822 26.555 1.00 57.78 102 ARG A O 1
ATOM 745 N N . THR A 1 103 ? 16.507 10.993 26.792 1.00 55.53 103 THR A N 1
ATOM 746 C CA . THR A 1 103 ? 16.231 11.996 25.768 1.00 55.53 103 THR A CA 1
ATOM 747 C C . THR A 1 103 ? 16.264 11.272 24.425 1.00 55.53 103 THR A C 1
ATOM 749 O O . THR A 1 103 ? 17.322 10.811 23.995 1.00 55.53 103 THR A O 1
ATOM 752 N N . SER A 1 104 ? 15.102 11.090 23.799 1.00 61.09 104 SER A N 1
ATOM 753 C CA . SER A 1 104 ? 15.052 10.652 22.406 1.00 61.09 104 SER A CA 1
ATOM 754 C C . SER A 1 104 ? 15.802 11.696 21.568 1.00 61.09 104 SER A C 1
ATOM 756 O O . SER A 1 104 ? 15.608 12.893 21.815 1.00 61.09 104 SER A O 1
ATOM 758 N N . PRO A 1 105 ? 16.682 11.304 20.632 1.00 71.69 105 PRO A N 1
ATOM 759 C CA . PRO A 1 105 ? 17.307 12.268 19.739 1.00 71.69 105 PRO A CA 1
ATOM 760 C C . PRO A 1 105 ? 16.215 13.059 18.998 1.00 71.69 105 PRO A C 1
ATOM 762 O O . PRO A 1 105 ? 15.159 12.496 18.690 1.00 71.69 105 PRO A O 1
ATOM 765 N N . PRO A 1 106 ? 16.432 14.358 18.728 1.00 70.00 106 PRO A N 1
ATOM 766 C CA . PRO A 1 106 ? 15.478 15.151 17.968 1.00 70.00 106 PRO A CA 1
ATOM 767 C C . PRO A 1 106 ? 15.244 14.476 16.616 1.00 70.00 106 PRO A C 1
ATOM 769 O O . PRO A 1 106 ? 16.187 14.228 15.863 1.00 70.00 106 PRO A O 1
ATOM 772 N N . VAL A 1 107 ? 13.981 14.151 16.327 1.00 72.56 107 VAL A N 1
ATOM 773 C CA . VAL A 1 107 ? 13.568 13.704 14.995 1.00 72.56 107 VAL A CA 1
ATOM 774 C C . VAL A 1 107 ? 13.938 14.835 14.030 1.00 72.56 107 VAL A C 1
ATOM 776 O O . VAL A 1 107 ? 13.512 15.972 14.261 1.00 72.56 107 VAL A O 1
ATOM 779 N N . PRO A 1 108 ? 14.764 14.585 12.998 1.00 74.50 108 PRO A N 1
ATOM 780 C CA . PRO A 1 108 ? 15.090 15.617 12.027 1.00 74.50 108 PRO A CA 1
ATOM 781 C C . PRO A 1 108 ? 13.795 16.110 11.367 1.00 74.50 108 PRO A C 1
ATOM 783 O O . PRO A 1 108 ? 12.882 15.307 11.150 1.00 74.50 108 PRO A O 1
ATOM 786 N N . PRO A 1 109 ? 13.684 17.411 11.046 1.00 70.00 109 PRO A N 1
ATOM 787 C CA . PRO A 1 109 ? 12.523 17.920 10.335 1.00 70.00 109 PRO A CA 1
ATOM 788 C C . PRO A 1 109 ? 12.367 17.127 9.038 1.00 70.00 109 PRO A C 1
ATOM 790 O O . PRO A 1 109 ? 13.295 17.053 8.229 1.00 70.00 109 PRO A O 1
ATOM 793 N N . ILE A 1 110 ? 11.201 16.505 8.860 1.00 65.12 110 ILE A N 1
ATOM 794 C CA . ILE A 1 110 ? 10.835 15.872 7.597 1.00 65.12 110 ILE A CA 1
ATOM 795 C C . ILE A 1 110 ? 10.920 16.984 6.555 1.00 65.12 110 ILE A C 1
ATOM 797 O O . ILE A 1 110 ? 10.225 17.995 6.667 1.00 65.12 110 ILE A O 1
ATOM 801 N N . ALA A 1 111 ? 11.824 16.842 5.586 1.00 66.31 111 ALA A N 1
ATOM 802 C CA . ALA A 1 111 ? 11.892 17.768 4.472 1.00 66.31 111 ALA A CA 1
ATOM 803 C C . ALA A 1 111 ? 10.503 17.793 3.824 1.00 66.31 111 ALA A C 1
ATOM 805 O O . ALA A 1 111 ? 10.026 16.756 3.356 1.00 66.31 111 ALA A O 1
ATOM 806 N N . ASN A 1 112 ? 9.848 18.958 3.854 1.00 58.53 112 ASN A N 1
ATOM 807 C CA . ASN A 1 112 ? 8.573 19.201 3.190 1.00 58.53 112 ASN A CA 1
ATOM 808 C C . ASN A 1 112 ? 8.774 18.969 1.693 1.00 58.53 112 ASN A C 1
ATOM 810 O O . ASN A 1 112 ? 9.114 19.882 0.942 1.00 58.53 112 ASN A O 1
ATOM 814 N N . SER A 1 113 ? 8.610 17.722 1.265 1.00 58.28 113 SER A N 1
ATOM 815 C CA . SER A 1 113 ? 8.496 17.408 -0.146 1.00 58.28 113 SER A CA 1
ATOM 816 C C . SER A 1 113 ? 7.232 18.115 -0.635 1.00 58.28 113 SER A C 1
ATOM 818 O O . SER A 1 113 ? 6.205 18.034 0.048 1.00 58.28 113 SER A O 1
ATOM 820 N N . PRO A 1 114 ? 7.291 18.854 -1.756 1.00 68.19 114 PRO A N 1
ATOM 821 C CA . PRO A 1 114 ? 6.110 19.503 -2.293 1.00 68.19 114 PRO A CA 1
ATOM 822 C C . PRO A 1 114 ? 4.986 18.467 -2.442 1.00 68.19 114 PRO A C 1
ATOM 824 O O . PRO A 1 114 ? 5.266 17.341 -2.870 1.00 68.19 114 PRO A O 1
ATOM 827 N N . PRO A 1 115 ? 3.733 18.805 -2.086 1.00 65.94 115 PRO A N 1
ATOM 828 C CA . PRO A 1 115 ? 2.614 17.899 -2.292 1.00 65.94 115 PRO A CA 1
ATOM 829 C C . PRO A 1 115 ? 2.564 17.495 -3.768 1.00 65.94 115 PRO A C 1
ATOM 831 O O . PRO A 1 115 ? 2.744 18.333 -4.655 1.00 65.94 115 PRO A O 1
ATOM 834 N N . ALA A 1 116 ? 2.358 16.201 -4.024 1.00 67.69 116 ALA A N 1
ATOM 835 C CA . ALA A 1 116 ? 2.277 15.689 -5.383 1.00 67.69 116 ALA A CA 1
ATOM 836 C C . ALA A 1 116 ? 1.184 16.444 -6.171 1.00 67.69 116 ALA A C 1
ATOM 838 O O . ALA A 1 116 ? 0.148 16.797 -5.595 1.00 67.69 116 ALA A O 1
ATOM 839 N N . PRO A 1 117 ? 1.391 16.710 -7.472 1.00 69.44 117 PRO A N 1
ATOM 840 C CA . PRO A 1 117 ? 0.401 17.398 -8.288 1.00 69.44 117 PRO A CA 1
ATOM 841 C C . PRO A 1 117 ? -0.926 16.629 -8.283 1.00 69.44 117 PRO A C 1
ATOM 843 O O . PRO A 1 117 ? -0.977 15.439 -8.608 1.00 69.44 117 PRO A O 1
ATOM 846 N N . ARG A 1 118 ? -2.007 17.320 -7.904 1.00 71.25 118 ARG A N 1
ATOM 847 C CA . ARG A 1 118 ? -3.355 16.742 -7.871 1.00 71.25 118 ARG A CA 1
ATOM 848 C C . ARG A 1 118 ? -3.787 16.383 -9.289 1.00 71.25 118 ARG A C 1
ATOM 850 O O . ARG A 1 118 ? -3.667 17.188 -10.207 1.00 71.25 118 ARG A O 1
ATOM 857 N N . THR A 1 119 ? -4.265 15.158 -9.456 1.00 72.69 119 THR A N 1
ATOM 858 C CA . THR A 1 119 ? -4.721 14.597 -10.743 1.00 72.69 119 THR A CA 1
ATOM 859 C C . THR A 1 119 ? -6.212 14.258 -10.729 1.00 72.69 119 THR A C 1
ATOM 861 O O . THR A 1 119 ? -6.745 13.765 -11.720 1.00 72.69 119 THR A O 1
ATOM 864 N N . GLU A 1 120 ? -6.891 14.576 -9.625 1.00 77.44 120 GLU A N 1
ATOM 865 C CA . GLU A 1 120 ? -8.342 14.495 -9.465 1.00 77.44 120 GLU A CA 1
ATOM 866 C C . GLU A 1 120 ? -9.068 15.275 -10.569 1.00 77.44 120 GLU A C 1
ATOM 868 O O . GLU A 1 120 ? -8.646 16.361 -10.972 1.00 77.44 120 GLU A O 1
ATOM 873 N N . GLY A 1 121 ? -10.163 14.710 -11.079 1.00 78.69 121 GLY A N 1
ATOM 874 C CA . GLY A 1 121 ? -10.974 15.327 -12.131 1.00 78.69 121 GLY A CA 1
ATOM 875 C C . GLY A 1 121 ? -10.368 15.239 -13.534 1.00 78.69 121 GLY A C 1
ATOM 876 O O . GLY A 1 121 ? -10.979 15.705 -14.497 1.00 78.69 121 GLY A O 1
ATOM 877 N N . ARG A 1 122 ? -9.192 14.620 -13.694 1.00 83.25 122 ARG A N 1
ATOM 878 C CA . ARG A 1 122 ? -8.598 14.383 -15.011 1.00 83.25 122 ARG A CA 1
ATOM 879 C C . ARG A 1 122 ? -9.375 13.303 -15.763 1.00 83.25 122 ARG A C 1
ATOM 881 O O . ARG A 1 122 ? -9.639 12.223 -15.236 1.00 83.25 122 ARG A O 1
ATOM 888 N N . VAL A 1 123 ? -9.682 13.585 -17.027 1.00 84.38 123 VAL A N 1
ATOM 889 C CA . VAL A 1 123 ? -10.314 12.631 -17.944 1.00 84.38 123 VAL A CA 1
ATOM 890 C C . VAL A 1 123 ? -9.243 11.731 -18.562 1.00 84.38 123 VAL A C 1
ATOM 892 O O . VAL A 1 123 ? -8.271 12.208 -19.149 1.00 84.38 123 VAL A O 1
ATOM 895 N N . LEU A 1 124 ? -9.420 10.422 -18.421 1.00 82.44 124 LEU A N 1
ATOM 896 C CA . LEU A 1 124 ? -8.581 9.390 -19.016 1.00 82.44 124 LEU A CA 1
ATOM 897 C C . LEU A 1 124 ? -8.969 9.141 -20.482 1.00 82.44 124 LEU A C 1
ATOM 899 O O . LEU A 1 124 ? -10.148 9.248 -20.844 1.00 82.44 124 LEU A O 1
ATOM 903 N N . PRO A 1 125 ? -8.017 8.709 -21.327 1.00 76.75 125 PRO A N 1
ATOM 904 C CA . PRO A 1 125 ? -8.335 8.147 -22.635 1.00 76.75 125 PRO A CA 1
ATOM 905 C C . PRO A 1 125 ? -9.283 6.947 -22.469 1.00 76.75 125 PRO A C 1
ATOM 907 O O . PRO A 1 125 ? -8.925 5.953 -21.841 1.00 76.75 125 PRO A O 1
ATOM 910 N N . GLY A 1 126 ? -10.510 7.057 -22.987 1.00 77.62 126 GLY A N 1
ATOM 911 C CA . GLY A 1 126 ? -11.595 6.091 -22.744 1.00 77.62 126 GLY A CA 1
ATOM 912 C C . GLY A 1 126 ? -12.755 6.629 -21.895 1.00 77.62 126 GLY A C 1
ATOM 913 O O . GLY A 1 126 ? -13.719 5.907 -21.663 1.00 77.62 126 GLY A O 1
ATOM 914 N N . GLY A 1 127 ? -12.689 7.893 -21.463 1.00 81.06 127 GLY A N 1
ATOM 915 C CA . GLY A 1 127 ? -13.815 8.617 -20.861 1.00 81.06 127 GLY A CA 1
ATOM 916 C C . GLY A 1 127 ? -13.989 8.415 -19.357 1.00 81.06 127 GL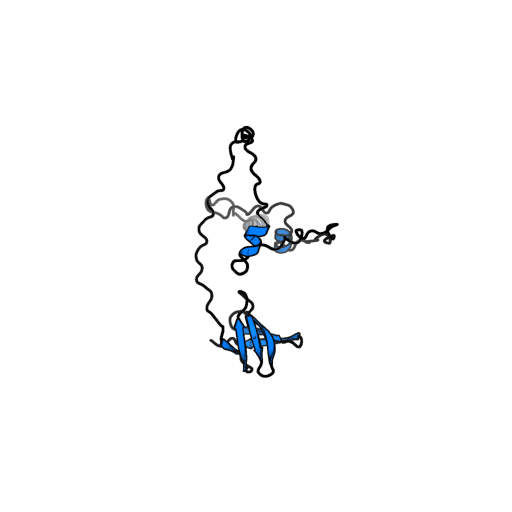Y A C 1
ATOM 917 O O . GLY A 1 127 ? -14.951 8.925 -18.792 1.00 81.06 127 GLY A O 1
ATOM 918 N N . GLY A 1 128 ? -13.082 7.689 -18.700 1.00 84.12 128 GLY A N 1
ATOM 919 C CA . GLY A 1 128 ? -13.078 7.582 -17.242 1.00 84.12 128 GLY A CA 1
ATOM 920 C C . GLY A 1 128 ? -12.565 8.859 -16.576 1.00 84.12 128 GLY A C 1
ATOM 921 O O . GLY A 1 128 ? -11.723 9.550 -17.144 1.00 84.12 128 GLY A O 1
ATOM 922 N N . VAL A 1 129 ? -13.042 9.168 -15.373 1.00 87.50 129 VAL A N 1
ATOM 923 C CA . VAL A 1 129 ? -12.573 10.320 -14.585 1.00 87.50 129 VAL A CA 1
ATOM 924 C C . VAL A 1 129 ? -11.798 9.819 -13.380 1.00 87.50 129 VAL A C 1
ATOM 926 O O . VAL A 1 129 ? -12.292 8.966 -12.645 1.00 87.50 129 VAL A O 1
ATOM 929 N N . ILE A 1 130 ? -10.589 10.346 -13.192 1.00 84.00 130 ILE A N 1
ATOM 930 C CA . ILE A 1 130 ? -9.755 10.063 -12.026 1.00 84.00 130 ILE A CA 1
ATOM 931 C C . ILE A 1 130 ? -10.395 10.680 -10.781 1.00 84.00 130 ILE A C 1
ATOM 933 O O . ILE A 1 130 ? -10.667 11.882 -10.728 1.00 84.00 130 ILE A O 1
ATOM 937 N N . THR A 1 131 ? -10.584 9.847 -9.770 1.00 83.19 131 THR A N 1
ATOM 938 C CA . THR A 1 131 ? -11.028 10.198 -8.427 1.00 83.19 131 THR A CA 1
ATOM 939 C C . THR A 1 131 ? -9.892 10.023 -7.423 1.00 83.19 131 THR A C 1
ATOM 941 O O . THR A 1 131 ? -8.833 9.468 -7.723 1.00 83.19 131 THR A O 1
ATOM 944 N N . GLU A 1 132 ? -10.103 10.557 -6.224 1.00 82.75 132 GLU A N 1
ATOM 945 C CA . GLU A 1 132 ? -9.117 10.581 -5.148 1.00 82.75 132 GLU A CA 1
ATOM 946 C C . GLU A 1 132 ? -8.555 9.179 -4.838 1.00 82.75 132 GLU A C 1
ATOM 948 O O . GLU A 1 132 ? -9.228 8.150 -4.975 1.00 82.75 132 GLU A O 1
ATOM 953 N N . GLY A 1 133 ? -7.283 9.122 -4.454 1.00 78.44 133 GLY A N 1
ATOM 954 C CA . GLY A 1 133 ? -6.602 7.874 -4.142 1.00 78.44 133 GLY A CA 1
ATOM 955 C C . GLY A 1 133 ? -5.238 8.107 -3.494 1.00 78.44 133 GLY A C 1
ATOM 956 O O . GLY A 1 133 ? -4.720 9.228 -3.521 1.00 78.44 133 GLY A O 1
ATOM 957 N N . PRO A 1 134 ? -4.661 7.070 -2.869 1.00 77.06 134 PRO A N 1
ATOM 958 C CA . PRO A 1 134 ? -3.369 7.170 -2.203 1.00 77.06 134 PRO A CA 1
ATOM 959 C C . PRO A 1 134 ? -2.222 7.527 -3.174 1.00 77.06 134 PRO A C 1
ATOM 961 O O . PRO A 1 134 ? -2.315 7.315 -4.385 1.00 77.06 134 PRO A O 1
ATOM 964 N N . PRO A 1 135 ? -1.084 8.039 -2.667 1.00 78.38 135 PRO A N 1
ATOM 965 C CA . PRO A 1 135 ? 0.085 8.317 -3.497 1.00 78.38 135 PRO A CA 1
ATOM 966 C C . PRO A 1 135 ? 0.508 7.078 -4.300 1.00 78.38 135 PRO A C 1
ATOM 968 O O . PRO A 1 135 ? 0.793 6.027 -3.730 1.00 78.38 135 PRO A O 1
ATOM 971 N N . GLY A 1 136 ? 0.547 7.202 -5.629 1.00 80.75 136 GLY A N 1
ATOM 972 C CA . GLY A 1 136 ? 0.936 6.117 -6.538 1.00 80.75 136 GLY A CA 1
ATOM 973 C C . GLY A 1 136 ? -0.202 5.214 -7.028 1.00 80.75 136 GLY A C 1
ATOM 974 O O . GLY A 1 136 ? 0.029 4.433 -7.947 1.00 80.75 136 GLY A O 1
ATOM 975 N N . ALA A 1 137 ? -1.424 5.340 -6.502 1.00 84.94 137 ALA A N 1
ATOM 976 C CA . ALA A 1 137 ? -2.591 4.624 -7.015 1.00 84.94 137 ALA A CA 1
ATOM 977 C C . ALA A 1 137 ? -3.851 5.485 -6.898 1.00 84.94 137 ALA A C 1
ATOM 979 O O . ALA A 1 137 ? -4.251 5.898 -5.817 1.00 84.94 137 ALA A O 1
ATOM 980 N N . GLN A 1 138 ? -4.499 5.745 -8.024 1.00 89.69 138 GLN A N 1
ATOM 981 C CA . GLN A 1 138 ? -5.694 6.577 -8.093 1.00 89.69 138 GLN A CA 1
ATOM 982 C C . GLN A 1 138 ? -6.895 5.709 -8.420 1.00 89.69 138 GLN A C 1
ATOM 984 O O . GLN A 1 138 ? -6.754 4.672 -9.061 1.00 89.69 138 GLN A O 1
ATOM 989 N N . THR A 1 139 ? -8.080 6.106 -7.984 1.00 90.31 139 THR A N 1
ATOM 990 C CA . THR A 1 139 ? -9.302 5.434 -8.427 1.00 90.31 139 THR A CA 1
ATOM 991 C C . THR A 1 139 ? -9.831 6.142 -9.671 1.00 90.31 139 THR A C 1
ATOM 993 O O . THR 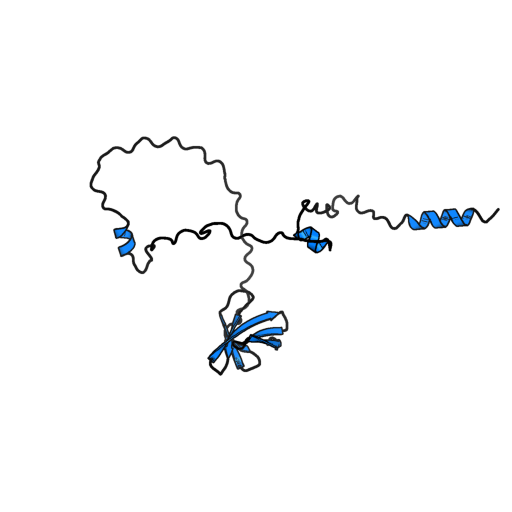A 1 139 ? -9.504 7.300 -9.915 1.00 90.31 139 THR A O 1
ATOM 996 N N . TYR A 1 140 ? -10.592 5.459 -10.519 1.00 90.69 140 TYR A N 1
ATOM 997 C CA . TYR A 1 140 ? -11.300 6.112 -11.619 1.00 90.69 140 TYR A CA 1
ATOM 998 C C . TYR A 1 140 ? -12.696 5.531 -11.794 1.00 90.69 140 TYR A C 1
ATOM 1000 O O . TYR A 1 140 ? -12.934 4.358 -11.501 1.00 90.69 140 TYR A O 1
ATOM 1008 N N . ILE A 1 141 ? -13.613 6.353 -12.296 1.00 90.00 141 ILE A N 1
ATOM 1009 C CA . ILE A 1 141 ? -14.996 5.969 -12.590 1.00 90.00 141 ILE A CA 1
ATOM 1010 C C . ILE A 1 141 ? -15.186 5.986 -14.105 1.00 90.00 141 ILE A C 1
ATOM 1012 O O . ILE A 1 141 ? -14.866 6.977 -14.759 1.00 90.00 141 ILE A O 1
ATOM 1016 N N . THR A 1 142 ? -15.693 4.894 -14.672 1.00 88.31 142 THR A N 1
ATOM 1017 C CA . THR A 1 142 ? -16.017 4.781 -16.103 1.00 88.31 142 THR A CA 1
ATOM 1018 C C . THR A 1 142 ? -17.430 5.287 -16.420 1.00 88.31 142 THR A C 1
ATOM 1020 O O . THR A 1 142 ? -18.303 5.239 -15.551 1.00 88.31 142 THR A O 1
ATOM 1023 N N . PRO A 1 143 ? -17.715 5.676 -17.680 1.00 81.25 143 PRO A N 1
ATOM 1024 C CA . PRO A 1 143 ? -19.051 6.103 -18.124 1.00 81.25 143 PRO A CA 1
ATOM 1025 C C . PRO A 1 143 ? -20.193 5.077 -17.961 1.00 81.25 143 PRO A C 1
ATOM 1027 O O . PRO A 1 143 ? -21.340 5.403 -18.239 1.00 81.25 143 PRO A O 1
ATOM 1030 N N . GLY A 1 144 ? -19.909 3.850 -17.512 1.00 84.75 144 GLY A N 1
ATOM 1031 C CA . GLY A 1 144 ? -20.902 2.820 -17.180 1.00 84.75 144 GLY A CA 1
ATOM 1032 C C . GLY A 1 144 ? -21.076 2.572 -15.677 1.00 84.75 144 GLY A C 1
ATOM 1033 O O . GLY A 1 144 ? -21.669 1.568 -15.301 1.00 84.75 144 GLY A O 1
ATOM 1034 N N . GLY A 1 145 ? -20.516 3.431 -14.816 1.00 88.75 145 GLY A N 1
ATOM 1035 C CA . GLY A 1 145 ? -20.582 3.291 -13.355 1.00 88.75 145 GLY A CA 1
ATOM 1036 C C . GLY A 1 145 ? -19.586 2.290 -12.755 1.00 88.75 145 GLY A C 1
ATOM 1037 O O . GLY A 1 145 ? -19.561 2.111 -11.542 1.00 88.75 145 GLY A O 1
ATOM 1038 N N . GLY A 1 146 ? -18.742 1.655 -13.573 1.00 88.81 146 GLY A N 1
ATOM 1039 C CA . GLY A 1 146 ? -17.673 0.783 -13.089 1.00 88.81 146 GLY A CA 1
ATOM 1040 C C . GLY A 1 146 ? -16.520 1.591 -12.494 1.00 88.81 146 GLY A C 1
ATOM 1041 O O . GLY A 1 146 ? -16.108 2.595 -13.081 1.00 88.81 146 GLY A O 1
ATOM 1042 N N . THR A 1 147 ? -15.982 1.142 -11.363 1.00 91.56 147 THR A N 1
ATOM 1043 C CA . THR A 1 147 ? -14.805 1.734 -10.716 1.00 91.56 147 THR A CA 1
ATOM 1044 C C . THR A 1 147 ? -13.558 0.895 -10.981 1.00 91.56 147 THR A C 1
ATOM 1046 O O . THR A 1 147 ? -13.632 -0.325 -11.114 1.00 91.56 147 THR A O 1
ATOM 1049 N N . GLY A 1 148 ? -12.403 1.543 -11.082 1.00 92.06 148 GLY A N 1
ATOM 1050 C CA . GLY A 1 148 ? -11.121 0.874 -11.286 1.00 92.06 148 GLY A CA 1
ATOM 1051 C C . GLY A 1 148 ? -9.964 1.617 -10.631 1.00 92.06 148 GLY A C 1
ATOM 1052 O O . GLY A 1 148 ? -10.153 2.668 -10.018 1.00 92.06 148 GLY A O 1
ATOM 1053 N N . VAL A 1 149 ? -8.758 1.067 -10.768 1.00 93.69 149 VAL A N 1
ATOM 1054 C CA . VAL A 1 149 ? -7.517 1.655 -10.242 1.00 93.69 149 VAL A CA 1
ATOM 1055 C C . VAL A 1 149 ? -6.618 2.095 -11.393 1.00 93.69 149 VAL A C 1
ATOM 1057 O O . VAL A 1 149 ? -6.385 1.341 -12.331 1.00 93.69 149 VAL A O 1
ATOM 1060 N N . ALA A 1 150 ? -6.104 3.314 -11.323 1.00 91.31 150 ALA A N 1
ATOM 1061 C CA . ALA A 1 150 ? -5.152 3.904 -12.244 1.00 91.31 150 ALA A CA 1
ATOM 1062 C C . ALA A 1 150 ? -3.792 4.073 -11.546 1.00 91.31 150 ALA A C 1
ATOM 1064 O O . ALA A 1 150 ? -3.684 4.760 -10.532 1.00 91.31 150 ALA A O 1
ATOM 1065 N N . VAL A 1 151 ? -2.742 3.464 -12.092 1.00 92.31 151 VAL A N 1
ATOM 1066 C CA . VAL A 1 151 ? -1.370 3.547 -11.572 1.00 92.31 151 VAL A CA 1
ATOM 1067 C C . VAL A 1 151 ? -0.509 4.333 -12.566 1.00 92.31 151 VAL A C 1
ATOM 1069 O O . VAL A 1 151 ? -0.227 3.828 -13.658 1.00 92.31 151 VAL A O 1
ATOM 1072 N N . PRO A 1 152 ? -0.091 5.568 -12.241 1.00 89.44 152 PRO A N 1
ATOM 1073 C CA . PRO A 1 152 ? 0.756 6.360 -13.121 1.00 89.44 152 PRO A CA 1
ATOM 1074 C C . PRO A 1 152 ? 2.192 5.812 -13.142 1.00 89.44 152 PRO A C 1
ATOM 1076 O O . PRO A 1 152 ? 2.848 5.690 -12.111 1.00 89.44 152 PRO A O 1
ATOM 1079 N N . GLN A 1 153 ? 2.705 5.527 -14.336 1.00 91.38 153 GLN A N 1
ATOM 1080 C CA . GLN A 1 153 ? 4.074 5.081 -14.614 1.00 91.38 153 GLN A CA 1
ATOM 1081 C C . GLN A 1 153 ? 4.739 6.040 -15.610 1.00 91.38 153 GLN A C 1
ATOM 1083 O O . GLN A 1 153 ? 5.009 5.696 -16.760 1.00 91.38 153 GLN A O 1
ATOM 1088 N N . GLY A 1 154 ? 4.954 7.289 -15.190 1.00 89.25 154 GLY A N 1
ATOM 1089 C CA . GLY A 1 154 ? 5.561 8.323 -16.033 1.00 89.25 154 GLY A CA 1
ATOM 1090 C C . GLY A 1 154 ? 4.692 8.674 -17.255 1.00 89.25 154 GLY A C 1
ATOM 1091 O O . GLY A 1 154 ? 3.610 9.239 -17.073 1.00 89.25 154 GLY A O 1
ATOM 1092 N N . PRO A 1 155 ? 5.129 8.385 -18.501 1.00 90.62 155 PRO A N 1
ATOM 1093 C CA . PRO A 1 155 ? 4.373 8.729 -19.711 1.00 90.62 155 PRO A CA 1
ATOM 1094 C C . PRO A 1 155 ? 3.113 7.878 -19.933 1.00 90.62 155 PRO A C 1
ATOM 1096 O O . PRO A 1 155 ? 2.318 8.195 -20.818 1.00 90.62 155 PRO A O 1
ATOM 1099 N N . THR A 1 156 ? 2.920 6.811 -19.158 1.00 92.81 156 THR A N 1
ATOM 1100 C CA . THR A 1 156 ? 1.776 5.899 -19.281 1.00 92.81 156 THR A CA 1
ATOM 1101 C C . THR A 1 156 ? 1.083 5.695 -17.943 1.00 92.81 156 THR A C 1
ATOM 1103 O O . THR A 1 156 ? 1.706 5.812 -16.893 1.00 92.81 156 THR A O 1
ATOM 1106 N N . THR A 1 157 ? -0.202 5.371 -17.975 1.00 92.19 157 THR A N 1
ATOM 1107 C CA . THR A 1 157 ? -1.019 5.013 -16.818 1.00 92.19 157 THR A CA 1
ATOM 1108 C C . THR A 1 157 ? -1.560 3.603 -17.033 1.00 92.19 157 THR A C 1
ATOM 1110 O O . THR A 1 157 ? -2.132 3.314 -18.084 1.00 92.19 157 THR A O 1
ATOM 1113 N N . ILE A 1 158 ? -1.376 2.718 -16.055 1.00 94.88 158 ILE A N 1
ATOM 1114 C CA . ILE A 1 158 ? -1.975 1.380 -16.065 1.00 94.88 158 ILE A CA 1
ATOM 1115 C C . ILE A 1 158 ? -3.361 1.473 -15.436 1.00 94.88 158 ILE A C 1
ATOM 1117 O O . ILE A 1 158 ? -3.492 1.919 -14.303 1.00 94.88 158 ILE A O 1
ATOM 1121 N N . LEU A 1 159 ? -4.385 1.039 -16.159 1.00 92.38 159 LEU A N 1
ATOM 1122 C CA . LEU A 1 159 ? -5.763 0.949 -15.700 1.00 92.38 159 LEU A CA 1
ATOM 1123 C C . LEU A 1 159 ? -6.088 -0.506 -15.376 1.00 92.38 159 LEU A C 1
ATOM 1125 O O . LEU A 1 159 ? -5.985 -1.373 -16.241 1.00 92.38 159 LEU A O 1
ATOM 1129 N N . LEU A 1 160 ? -6.506 -0.752 -14.143 1.00 95.00 160 LEU A N 1
ATOM 1130 C CA . LEU A 1 160 ? -7.079 -2.005 -13.683 1.00 95.00 160 LEU A CA 1
ATOM 1131 C C . LEU A 1 160 ? -8.592 -1.804 -13.624 1.00 95.00 160 LEU A C 1
ATOM 1133 O O . LEU A 1 160 ? -9.082 -0.963 -12.867 1.00 95.00 160 LEU A O 1
ATOM 1137 N N . GLY A 1 161 ? -9.314 -2.495 -14.500 1.00 91.75 161 GLY A N 1
ATOM 1138 C CA . GLY A 1 161 ? -10.770 -2.447 -14.570 1.00 91.75 161 GLY A CA 1
ATOM 1139 C C . GLY A 1 161 ? -11.448 -3.327 -13.512 1.00 91.75 161 GLY A C 1
ATOM 1140 O O . GLY A 1 161 ? -10.811 -4.216 -12.942 1.00 91.75 161 GLY A O 1
ATOM 1141 N N . PRO A 1 162 ? -12.754 -3.121 -13.265 1.00 87.88 162 PRO A N 1
ATOM 1142 C CA . PRO A 1 162 ? -13.546 -3.960 -12.357 1.00 87.88 162 PRO A CA 1
ATOM 1143 C C . PRO A 1 162 ? -13.716 -5.401 -12.868 1.00 87.88 162 PRO A C 1
ATOM 1145 O O . PRO A 1 162 ? -14.015 -6.309 -12.101 1.00 87.88 162 PRO A O 1
ATOM 1148 N N . ASP A 1 163 ? -13.511 -5.610 -14.166 1.00 90.31 163 ASP A N 1
ATOM 1149 C CA . ASP A 1 163 ? -13.475 -6.899 -14.857 1.00 90.31 163 ASP A CA 1
ATOM 1150 C C . ASP A 1 163 ? -12.115 -7.613 -14.734 1.00 90.31 163 ASP A C 1
ATOM 1152 O O . ASP A 1 163 ? -11.914 -8.676 -15.321 1.00 90.31 163 ASP A O 1
ATOM 1156 N N . GLY A 1 164 ? -11.162 -7.026 -14.002 1.00 91.25 164 GLY A N 1
ATOM 1157 C CA . GLY A 1 164 ? -9.796 -7.528 -13.877 1.00 91.25 164 GLY A CA 1
ATOM 1158 C C . GLY A 1 164 ? -8.939 -7.305 -15.125 1.00 91.25 164 GLY A C 1
ATOM 1159 O O . GLY A 1 164 ? -7.799 -7.766 -15.168 1.00 91.25 164 GLY A O 1
ATOM 1160 N N . GLN A 1 165 ? -9.447 -6.600 -16.142 1.00 92.94 165 GLN A N 1
ATOM 1161 C CA . GLN A 1 165 ? -8.660 -6.277 -17.328 1.00 92.94 165 GLN A CA 1
ATOM 1162 C C . GLN A 1 165 ? -7.614 -5.217 -16.995 1.00 92.94 165 GLN A C 1
ATOM 1164 O O . GLN A 1 165 ? -7.901 -4.211 -16.343 1.00 92.94 165 GLN A O 1
ATOM 1169 N N . VAL A 1 166 ? -6.400 -5.426 -17.498 1.00 95.06 166 VAL A N 1
ATOM 1170 C CA . VAL A 1 166 ? -5.289 -4.484 -17.353 1.00 95.06 166 VAL A CA 1
ATOM 1171 C C . VAL A 1 166 ? -5.049 -3.809 -18.695 1.00 95.06 166 VAL A C 1
ATOM 1173 O O . VAL A 1 166 ? -4.849 -4.477 -19.709 1.00 95.06 166 VAL A O 1
ATOM 1176 N N . ARG A 1 167 ? -5.077 -2.476 -18.718 1.00 94.12 167 ARG A N 1
ATOM 1177 C CA . ARG A 1 167 ? -4.859 -1.681 -19.932 1.00 94.12 167 ARG A CA 1
ATOM 1178 C C . ARG A 1 167 ? -3.828 -0.600 -19.679 1.00 94.12 167 ARG A C 1
ATOM 1180 O O . ARG A 1 167 ? -3.940 0.142 -18.713 1.00 94.12 167 ARG A O 1
ATOM 1187 N N . THR A 1 168 ? -2.867 -0.458 -20.577 1.00 94.75 168 THR A N 1
ATOM 1188 C CA . THR A 1 168 ? -1.898 0.640 -20.521 1.00 94.75 168 THR A CA 1
ATOM 1189 C C . THR A 1 168 ? -2.362 1.755 -21.445 1.00 94.75 168 THR A C 1
ATOM 1191 O O . THR A 1 168 ? -2.508 1.540 -22.647 1.00 94.75 168 THR A O 1
ATOM 1194 N N . VAL A 1 169 ? -2.596 2.946 -20.894 1.00 92.38 169 VAL A N 1
ATOM 1195 C CA . VAL A 1 169 ? -2.991 4.133 -21.661 1.00 92.38 169 VAL A CA 1
ATOM 1196 C C . VAL A 1 169 ? -1.924 5.224 -21.558 1.00 92.38 169 VAL A C 1
ATOM 1198 O O . VAL A 1 169 ? -1.280 5.349 -20.516 1.00 92.38 169 VAL A O 1
ATOM 1201 N N . PRO A 1 170 ? -1.705 6.036 -22.603 1.00 90.75 170 PRO A N 1
ATOM 1202 C CA . PRO A 1 170 ? -0.854 7.215 -22.493 1.00 90.75 170 PRO A CA 1
ATOM 1203 C C . PRO A 1 170 ? -1.398 8.183 -21.439 1.00 90.75 170 PRO A C 1
ATOM 1205 O O . PRO A 1 170 ? -2.599 8.450 -21.403 1.00 90.75 170 PRO A O 1
ATOM 1208 N N . THR A 1 171 ? -0.522 8.727 -20.595 1.00 84.94 171 THR A N 1
ATOM 1209 C CA . THR A 1 171 ? -0.902 9.738 -19.604 1.00 84.94 171 THR A CA 1
ATOM 1210 C C . THR A 1 171 ? -1.087 11.078 -20.322 1.00 84.94 171 THR A C 1
ATOM 1212 O O . THR A 1 171 ? -0.113 11.587 -20.888 1.00 84.94 171 THR A O 1
ATOM 1215 N N . PRO A 1 172 ? -2.290 11.683 -20.311 1.00 73.44 172 PRO A N 1
ATOM 1216 C CA . PRO A 1 172 ? -2.481 13.030 -20.846 1.00 73.44 172 PRO A CA 1
ATOM 1217 C C . PRO A 1 172 ? -1.574 14.014 -20.095 1.00 73.44 172 PRO A C 1
ATOM 1219 O O . PRO A 1 172 ? -1.434 13.896 -18.877 1.00 73.44 172 PRO A O 1
ATOM 1222 N N . ARG A 1 173 ? -0.923 14.949 -20.790 1.00 70.19 173 ARG A N 1
ATOM 1223 C CA . ARG A 1 173 ? -0.121 15.991 -20.132 1.00 70.19 173 ARG A CA 1
ATOM 1224 C C . ARG A 1 173 ? -1.009 17.138 -19.694 1.00 70.19 173 ARG A C 1
ATOM 1226 O O . ARG A 1 173 ? -1.822 17.585 -20.526 1.00 70.19 173 ARG A O 1
#

Organism: NCBI:txid990373